Protein AF-A0A447N6I8-F1 (afdb_monomer_lite)

pLDDT: mean 85.53, std 15.96, range [39.09, 96.62]

Structure (mmCIF, N/CA/C/O backbone):
data_AF-A0A447N6I8-F1
#
_entry.id   AF-A0A447N6I8-F1
#
loop_
_atom_site.group_PDB
_atom_site.id
_atom_site.type_symbol
_atom_site.label_atom_id
_atom_site.label_alt_id
_atom_site.label_comp_id
_atom_site.label_asym_id
_atom_site.label_entity_id
_atom_site.label_seq_id
_atom_site.pdbx_PDB_ins_code
_atom_site.Cartn_x
_atom_site.Cartn_y
_atom_site.Cartn_z
_atom_site.occupancy
_atom_site.B_iso_or_equiv
_atom_site.auth_seq_id
_atom_site.auth_comp_id
_atom_site.auth_asym_id
_atom_site.auth_atom_id
_atom_site.pdbx_PDB_model_num
ATOM 1 N N . MET A 1 1 ? -17.449 14.087 14.836 1.00 39.22 1 MET A N 1
ATOM 2 C CA . MET A 1 1 ? -16.410 13.743 13.846 1.00 39.22 1 MET A CA 1
ATOM 3 C C . MET A 1 1 ? -17.134 13.462 12.538 1.00 39.22 1 MET A C 1
ATOM 5 O O . MET A 1 1 ? -17.920 12.527 12.500 1.00 39.22 1 MET A O 1
ATOM 9 N N . LEU A 1 2 ? -17.010 14.335 11.536 1.00 39.09 2 LEU A N 1
ATOM 10 C CA . LEU A 1 2 ? -17.622 14.114 10.220 1.00 39.09 2 LEU A CA 1
ATOM 11 C C . LEU A 1 2 ? -16.821 13.008 9.522 1.00 39.09 2 LEU A C 1
ATOM 13 O O . LEU A 1 2 ? -15.698 13.250 9.087 1.00 39.09 2 LEU A O 1
ATOM 17 N N . ARG A 1 3 ? -17.363 11.788 9.486 1.00 53.78 3 ARG A N 1
ATOM 18 C CA . ARG A 1 3 ? -16.830 10.699 8.663 1.00 53.78 3 ARG A CA 1
ATOM 19 C C . ARG A 1 3 ? -17.330 10.913 7.241 1.00 53.78 3 ARG A C 1
ATOM 21 O O . ARG A 1 3 ? -18.524 10.812 6.978 1.00 53.78 3 ARG A O 1
ATOM 28 N N . GLN A 1 4 ? -16.428 11.298 6.351 1.00 55.66 4 GLN A N 1
ATOM 29 C CA . GLN A 1 4 ? -16.673 11.230 4.917 1.00 55.66 4 GLN A CA 1
ATOM 30 C C . GLN A 1 4 ? -16.236 9.828 4.486 1.00 55.66 4 GLN A C 1
ATOM 32 O O . GLN A 1 4 ? -15.046 9.577 4.324 1.00 55.66 4 GLN A O 1
ATOM 37 N N . GLU A 1 5 ? -17.191 8.909 4.370 1.00 60.16 5 GLU A N 1
ATOM 38 C CA . GLU A 1 5 ? -16.982 7.573 3.800 1.00 60.16 5 GLU A CA 1
ATOM 39 C C . GLU A 1 5 ? -16.862 7.731 2.275 1.00 60.16 5 GLU A C 1
ATOM 41 O O . GLU A 1 5 ? -17.822 7.541 1.530 1.00 60.16 5 GLU A O 1
ATOM 46 N N . HIS A 1 6 ? -15.711 8.206 1.803 1.00 69.06 6 HIS A N 1
ATOM 47 C CA . HIS A 1 6 ? -15.433 8.329 0.375 1.00 69.06 6 HIS A CA 1
ATOM 48 C C . HIS A 1 6 ? -14.625 7.118 -0.082 1.00 69.06 6 HIS A C 1
ATOM 50 O O . HIS A 1 6 ? -13.408 7.077 0.079 1.00 69.06 6 HIS A O 1
ATOM 56 N N . SER A 1 7 ? -15.313 6.144 -0.679 1.00 74.00 7 SER A N 1
ATOM 57 C CA . SER A 1 7 ? -14.655 5.121 -1.488 1.00 74.00 7 SER A CA 1
ATOM 58 C C . SER A 1 7 ? -14.303 5.724 -2.848 1.00 74.00 7 SER A C 1
ATOM 60 O O . SER A 1 7 ? -15.144 6.338 -3.509 1.00 74.00 7 SER A O 1
ATOM 62 N N . GLY A 1 8 ? -13.042 5.601 -3.247 1.00 89.12 8 GLY A N 1
ATOM 63 C CA . GLY A 1 8 ? -12.528 6.156 -4.490 1.00 89.12 8 GLY A CA 1
ATOM 64 C C . GLY A 1 8 ? -11.169 5.567 -4.838 1.00 89.12 8 GLY A C 1
ATOM 65 O O . GLY A 1 8 ? -10.537 4.901 -4.023 1.00 89.12 8 GLY A O 1
ATOM 66 N N . TYR A 1 9 ? -10.720 5.825 -6.062 1.00 92.12 9 TYR A N 1
ATOM 67 C CA . TYR A 1 9 ? -9.430 5.371 -6.565 1.00 92.12 9 TYR A CA 1
ATOM 68 C C . TYR A 1 9 ? -8.565 6.573 -6.941 1.00 92.12 9 TYR A C 1
ATOM 70 O O . TYR A 1 9 ? -9.025 7.489 -7.626 1.00 92.12 9 TYR A O 1
ATOM 78 N N . ILE A 1 10 ? -7.310 6.563 -6.494 1.00 94.19 10 ILE A N 1
ATOM 79 C CA . ILE A 1 10 ? -6.316 7.594 -6.795 1.00 94.19 10 ILE A CA 1
ATOM 80 C C . ILE A 1 10 ? -5.084 6.901 -7.368 1.00 94.19 10 ILE A C 1
ATOM 82 O O . ILE A 1 10 ? -4.496 6.035 -6.725 1.00 94.19 10 ILE A O 1
ATOM 86 N N . TYR A 1 11 ? -4.670 7.323 -8.561 1.00 94.69 11 TYR A N 1
ATOM 87 C CA . TYR A 1 11 ? -3.410 6.905 -9.162 1.00 94.69 11 TYR A CA 1
ATOM 88 C C . TYR A 1 11 ? -2.361 8.004 -8.990 1.00 94.69 11 TYR A C 1
ATOM 90 O O . TYR A 1 11 ? -2.537 9.124 -9.475 1.00 94.69 11 TYR A O 1
ATOM 98 N N . LEU A 1 12 ? -1.270 7.685 -8.295 1.00 94.12 12 LEU A N 1
ATOM 99 C CA . LEU A 1 12 ? -0.154 8.599 -8.061 1.00 94.12 12 LEU A CA 1
ATOM 100 C C . LEU A 1 12 ? 1.056 8.145 -8.871 1.00 94.12 12 LEU A C 1
ATOM 102 O O . LEU A 1 12 ? 1.606 7.070 -8.639 1.00 94.12 12 LEU A O 1
ATOM 106 N N . TRP A 1 13 ? 1.511 8.998 -9.785 1.00 94.44 13 TRP A N 1
ATOM 107 C CA . TRP A 1 13 ? 2.726 8.769 -10.558 1.00 94.44 13 TRP A CA 1
ATOM 108 C C . TRP A 1 13 ? 3.731 9.880 -10.287 1.00 94.44 13 TRP A C 1
ATOM 110 O O . TRP A 1 13 ? 3.377 11.048 -10.123 1.00 94.44 13 TRP A O 1
ATOM 120 N N . ALA A 1 14 ? 5.001 9.505 -10.226 1.00 92.62 14 ALA A N 1
ATOM 121 C CA . ALA A 1 14 ? 6.100 10.436 -10.072 1.00 92.62 14 ALA A CA 1
ATOM 122 C C . ALA A 1 14 ? 7.404 9.754 -10.485 1.00 92.62 14 ALA A C 1
ATOM 124 O O . ALA A 1 14 ? 7.463 8.534 -10.636 1.00 92.62 14 ALA A O 1
ATOM 125 N N . ARG A 1 15 ? 8.461 10.551 -10.645 1.00 92.75 15 ARG A N 1
ATOM 126 C CA . ARG A 1 15 ? 9.817 10.025 -10.822 1.00 92.75 15 ARG A CA 1
ATOM 127 C C . ARG A 1 15 ? 10.329 9.400 -9.522 1.00 92.75 15 ARG A C 1
ATOM 129 O O . ARG A 1 15 ? 9.811 9.669 -8.437 1.00 92.75 15 ARG A O 1
ATOM 136 N N . GLU A 1 16 ? 11.383 8.601 -9.644 1.00 89.44 16 GLU A N 1
ATOM 137 C CA . GLU A 1 16 ? 12.084 8.022 -8.500 1.00 89.44 16 GLU A CA 1
ATOM 138 C C . GLU A 1 16 ? 12.503 9.098 -7.483 1.00 89.44 16 GLU A C 1
ATOM 140 O O . GLU A 1 16 ? 12.894 10.208 -7.849 1.00 89.44 16 GLU A O 1
ATOM 145 N N . GLY A 1 17 ? 12.367 8.779 -6.194 1.00 91.25 17 GLY A N 1
ATOM 146 C CA . GLY A 1 17 ? 12.692 9.693 -5.095 1.00 91.25 17 GLY A CA 1
ATOM 147 C C . GLY A 1 17 ? 11.629 10.750 -4.768 1.00 91.25 17 GLY A C 1
ATOM 148 O O . GLY A 1 17 ? 11.810 11.500 -3.815 1.00 91.25 17 GLY A O 1
ATOM 149 N N . ALA A 1 18 ? 10.495 10.801 -5.475 1.00 94.12 18 ALA A N 1
ATOM 150 C CA . ALA A 1 18 ? 9.436 11.787 -5.214 1.00 94.12 18 ALA A CA 1
ATOM 151 C C . ALA A 1 18 ? 8.537 11.479 -3.994 1.00 94.12 18 ALA A C 1
ATOM 153 O O . ALA A 1 18 ? 7.604 12.227 -3.715 1.00 94.12 18 ALA A O 1
ATOM 154 N N . GLY A 1 19 ? 8.786 10.381 -3.270 1.00 94.62 19 GLY A N 1
ATOM 155 C CA . GLY A 1 19 ? 8.075 10.069 -2.024 1.00 94.62 19 GLY A CA 1
ATOM 156 C C . GLY A 1 19 ? 6.701 9.406 -2.183 1.00 94.62 19 GLY A C 1
ATOM 157 O O . GLY A 1 19 ? 5.897 9.488 -1.259 1.00 94.62 19 GLY A O 1
ATOM 158 N N . ARG A 1 20 ? 6.426 8.711 -3.300 1.00 95.62 20 ARG A N 1
ATOM 159 C CA . ARG A 1 20 ? 5.168 7.954 -3.512 1.00 95.62 20 ARG A CA 1
ATOM 160 C C . ARG A 1 20 ? 4.872 6.999 -2.347 1.00 95.62 20 ARG A C 1
ATOM 162 O O . ARG A 1 20 ? 3.858 7.150 -1.672 1.00 95.62 20 ARG A O 1
ATOM 169 N N . SER A 1 21 ? 5.818 6.114 -2.031 1.00 95.12 21 SER A N 1
ATOM 170 C CA . SER A 1 21 ? 5.708 5.161 -0.920 1.00 95.12 21 SER A CA 1
ATOM 171 C C . SER A 1 21 ? 5.583 5.857 0.440 1.00 95.12 21 SER A C 1
ATOM 173 O O . SER A 1 21 ? 4.923 5.349 1.340 1.00 95.12 21 SER A O 1
ATOM 175 N N . HIS A 1 22 ? 6.172 7.050 0.601 1.00 96.19 22 HIS A N 1
ATOM 176 C CA . HIS A 1 22 ? 6.035 7.834 1.831 1.00 96.19 22 HIS A CA 1
ATOM 177 C C . HIS A 1 22 ? 4.594 8.316 2.025 1.00 96.19 22 HIS A C 1
ATOM 179 O O . HIS A 1 22 ? 4.062 8.214 3.126 1.00 96.19 22 HIS A O 1
ATOM 185 N N . LEU A 1 23 ? 3.945 8.796 0.960 1.00 96.31 23 LEU A N 1
ATOM 186 C CA . LEU A 1 23 ? 2.542 9.202 1.005 1.00 96.31 23 LEU A CA 1
ATOM 187 C C . LEU A 1 23 ? 1.628 8.005 1.291 1.00 96.31 23 LEU A C 1
ATOM 189 O O . LEU A 1 23 ? 0.743 8.113 2.137 1.00 96.31 23 LEU A O 1
ATOM 193 N N . LEU A 1 24 ? 1.880 6.853 0.660 1.00 96.38 24 LEU A N 1
ATOM 194 C CA . LEU A 1 24 ? 1.131 5.622 0.933 1.00 96.38 24 LEU A CA 1
ATOM 195 C C . LEU A 1 24 ? 1.280 5.175 2.397 1.00 96.38 24 LEU A C 1
ATOM 197 O O . LEU A 1 24 ? 0.281 4.885 3.052 1.00 96.38 24 LEU A O 1
ATOM 201 N N . HIS A 1 25 ? 2.500 5.187 2.948 1.00 96.62 25 HIS A N 1
ATOM 202 C CA . HIS A 1 25 ? 2.722 4.895 4.367 1.00 96.62 25 HIS A CA 1
ATOM 203 C C . HIS A 1 25 ? 2.039 5.910 5.289 1.00 96.62 25 HIS A C 1
ATOM 205 O O . HIS A 1 25 ? 1.463 5.508 6.297 1.00 96.62 25 HIS A O 1
ATOM 211 N N . ALA A 1 26 ? 2.069 7.203 4.955 1.00 96.31 26 ALA A N 1
ATOM 212 C CA . ALA A 1 26 ? 1.384 8.232 5.730 1.00 96.31 26 ALA A CA 1
ATOM 213 C C . ALA A 1 26 ? -0.138 8.008 5.746 1.00 96.31 26 ALA A C 1
ATOM 215 O O . ALA A 1 26 ? -0.752 8.098 6.806 1.00 96.31 26 ALA A O 1
ATOM 216 N N . ALA A 1 27 ? -0.736 7.638 4.608 1.00 94.44 27 ALA A N 1
ATOM 217 C CA . ALA A 1 27 ? -2.156 7.300 4.517 1.00 94.44 27 ALA A CA 1
ATOM 218 C C . ALA A 1 27 ? -2.513 6.053 5.345 1.00 94.44 27 ALA A C 1
ATOM 220 O O . ALA A 1 27 ? -3.473 6.078 6.117 1.00 94.44 27 ALA A O 1
ATOM 221 N N . CYS A 1 28 ? -1.708 4.988 5.252 1.00 95.62 28 CYS A N 1
ATOM 222 C CA . CYS A 1 28 ? -1.879 3.793 6.079 1.00 95.62 28 CYS A CA 1
ATOM 223 C C . CYS A 1 28 ? -1.768 4.118 7.574 1.00 95.62 28 CYS A C 1
ATOM 225 O O . CYS A 1 28 ? -2.587 3.649 8.364 1.00 95.62 28 CYS A O 1
ATOM 227 N N . ALA A 1 29 ? -0.782 4.929 7.966 1.00 96.31 29 ALA A N 1
ATOM 228 C CA . ALA A 1 29 ? -0.563 5.317 9.354 1.00 96.31 29 ALA A CA 1
ATOM 229 C C . ALA A 1 29 ? -1.731 6.145 9.903 1.00 96.31 29 ALA A C 1
ATOM 231 O O . ALA A 1 29 ? -2.168 5.894 11.023 1.00 96.31 29 ALA A O 1
ATOM 232 N N . GLU A 1 30 ? -2.261 7.082 9.117 1.00 95.25 30 GLU A N 1
ATOM 233 C CA . GLU A 1 30 ? -3.382 7.940 9.512 1.00 95.25 30 GLU A CA 1
ATOM 234 C C . GLU A 1 30 ? -4.643 7.131 9.845 1.00 95.25 30 GLU 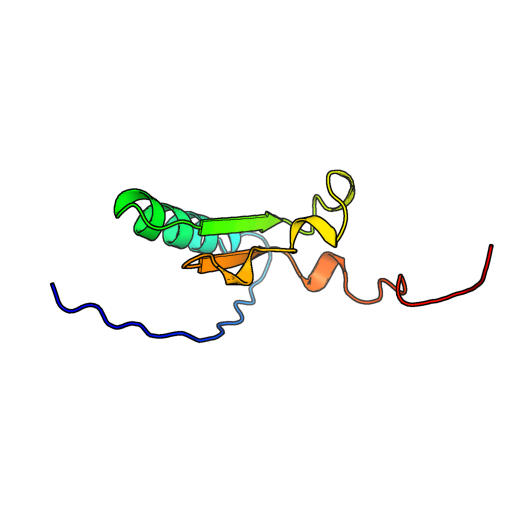A C 1
ATOM 236 O O . GLU A 1 30 ? -5.303 7.393 10.849 1.00 95.25 30 GLU A O 1
ATOM 241 N N . LEU A 1 31 ? -4.967 6.124 9.030 1.00 93.50 31 LEU A N 1
ATOM 242 C CA . LEU A 1 31 ? -6.121 5.249 9.258 1.00 93.50 31 LEU A CA 1
ATOM 243 C C . LEU A 1 31 ? -5.852 4.202 10.347 1.00 93.50 31 LEU A C 1
ATOM 245 O O . LEU A 1 31 ? -6.686 4.005 11.230 1.00 93.50 31 LEU A O 1
ATOM 249 N N . SER A 1 32 ? -4.650 3.620 10.376 1.00 94.75 32 SER A N 1
ATOM 250 C CA . SER A 1 32 ? -4.239 2.698 11.447 1.00 94.75 32 SER A CA 1
ATOM 251 C C . SER A 1 32 ? -4.331 3.349 12.829 1.00 94.75 32 SER A C 1
ATOM 253 O O . SER A 1 32 ? -4.823 2.738 13.775 1.00 94.75 32 SER A O 1
ATOM 255 N N . GLN A 1 33 ? -3.911 4.613 12.959 1.00 95.81 33 GLN A N 1
ATOM 256 C CA . GLN A 1 33 ? -3.996 5.372 14.215 1.00 95.81 33 GLN A CA 1
ATOM 257 C C . GLN A 1 33 ? -5.437 5.591 14.689 1.00 95.81 33 GLN A C 1
ATOM 259 O O . GLN A 1 33 ? -5.672 5.811 15.876 1.00 95.81 33 GLN A O 1
ATOM 264 N N . ARG A 1 34 ? -6.408 5.519 13.775 1.00 92.75 34 ARG A N 1
ATOM 265 C CA . ARG A 1 34 ? -7.842 5.646 14.060 1.00 92.75 34 ARG A CA 1
ATOM 266 C C . ARG A 1 34 ? -8.507 4.293 14.342 1.00 92.75 34 ARG A C 1
ATOM 268 O O . ARG A 1 34 ? -9.690 4.270 14.673 1.00 92.75 34 ARG A O 1
ATOM 275 N N . GLY A 1 35 ? -7.745 3.196 14.271 1.00 94.19 35 GLY A N 1
ATOM 276 C CA . GLY A 1 35 ? -8.211 1.826 14.489 1.00 94.19 35 GLY A CA 1
ATOM 277 C C . GLY A 1 35 ? -8.781 1.148 13.241 1.00 94.19 35 GLY A C 1
ATOM 278 O O . GLY A 1 35 ? -9.339 0.060 13.357 1.00 94.19 35 GLY A O 1
ATOM 279 N N . ASP A 1 36 ? -8.650 1.771 12.070 1.00 94.94 36 ASP A N 1
ATOM 280 C CA . ASP A 1 36 ? -9.126 1.207 10.812 1.00 94.94 36 ASP A CA 1
ATOM 281 C C . ASP A 1 36 ? -8.124 0.176 10.269 1.00 94.94 36 ASP A C 1
ATOM 283 O O . ASP A 1 36 ? -6.905 0.349 10.366 1.00 94.94 36 ASP A O 1
ATOM 287 N N . ALA A 1 37 ? -8.635 -0.905 9.678 1.00 95.06 37 ALA A N 1
ATOM 288 C CA . ALA A 1 37 ? -7.801 -1.919 9.045 1.00 95.06 37 ALA A CA 1
ATOM 289 C C . ALA A 1 37 ? -7.304 -1.418 7.680 1.00 95.06 37 ALA A C 1
ATOM 291 O O . ALA A 1 37 ? -8.095 -0.960 6.853 1.00 95.06 37 ALA A O 1
ATOM 292 N N . VAL A 1 38 ? -5.997 -1.522 7.436 1.00 96.44 38 VAL A N 1
ATOM 293 C CA . VAL A 1 38 ? -5.349 -1.068 6.197 1.00 96.44 38 VAL A CA 1
ATOM 294 C C . VAL A 1 38 ? -4.406 -2.127 5.648 1.00 96.44 38 VAL A C 1
ATOM 296 O O . VAL A 1 38 ? -3.847 -2.923 6.402 1.00 96.44 38 VAL A O 1
ATOM 299 N N . GLY A 1 39 ? -4.193 -2.106 4.337 1.00 95.50 39 GLY A N 1
ATOM 300 C CA . GLY A 1 39 ? -3.285 -3.008 3.640 1.00 95.50 39 GLY A CA 1
ATOM 301 C C . GLY A 1 39 ? -2.300 -2.250 2.759 1.00 95.50 39 GLY A C 1
ATOM 302 O O . GLY A 1 39 ? -2.660 -1.266 2.116 1.00 95.50 39 GLY A O 1
ATOM 303 N N . TYR A 1 40 ? -1.052 -2.710 2.720 1.00 95.69 40 TYR A N 1
A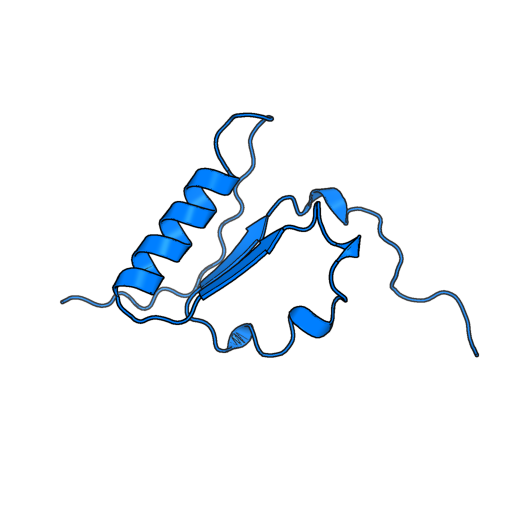TOM 304 C CA . TYR A 1 40 ? 0.005 -2.143 1.884 1.00 95.69 40 TYR A CA 1
ATOM 305 C C . TYR A 1 40 ? 0.705 -3.259 1.109 1.00 95.69 40 TYR A C 1
ATOM 307 O O . TYR A 1 40 ? 1.228 -4.192 1.718 1.00 95.69 40 TYR A O 1
ATOM 315 N N . VAL A 1 41 ? 0.728 -3.152 -0.219 1.00 95.19 41 VAL A N 1
ATOM 316 C CA . VAL A 1 41 ? 1.248 -4.181 -1.126 1.00 95.19 41 VAL A CA 1
ATOM 317 C C . VAL A 1 41 ? 2.355 -3.588 -2.005 1.00 95.19 41 VAL A C 1
ATOM 319 O O . VAL A 1 41 ? 2.061 -2.881 -2.972 1.00 95.19 41 VAL A O 1
ATOM 322 N N . PRO A 1 42 ? 3.633 -3.852 -1.684 1.00 94.38 42 PRO A N 1
ATOM 323 C CA . PRO A 1 42 ? 4.772 -3.424 -2.493 1.00 94.38 42 PRO A CA 1
ATOM 324 C C . PRO A 1 42 ? 5.054 -4.420 -3.627 1.00 94.38 42 PRO A C 1
ATOM 326 O O . PRO A 1 42 ? 5.602 -5.500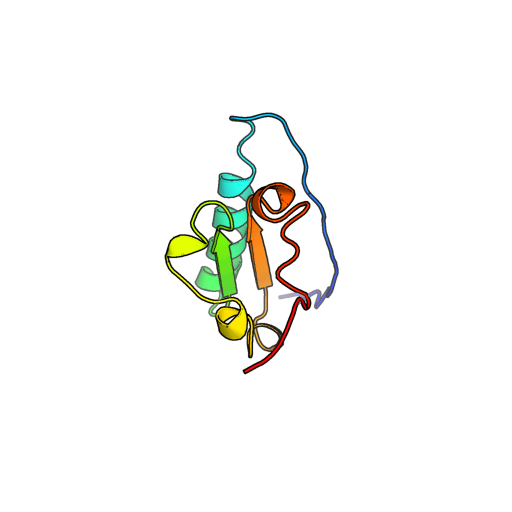 -3.390 1.00 94.38 42 PRO A O 1
ATOM 329 N N . LEU A 1 43 ? 4.709 -4.075 -4.871 1.00 92.56 43 LEU A N 1
ATOM 330 C CA . LEU A 1 43 ? 4.850 -4.986 -6.019 1.00 92.56 43 LEU A CA 1
ATOM 331 C C . LEU A 1 43 ? 6.297 -5.160 -6.515 1.00 92.56 43 LEU A C 1
ATOM 333 O O . LEU A 1 43 ? 6.603 -6.130 -7.212 1.00 92.56 43 LEU A O 1
ATOM 337 N N . ASP A 1 44 ? 7.220 -4.302 -6.082 1.00 90.19 44 ASP A N 1
ATOM 338 C CA . ASP A 1 44 ? 8.671 -4.489 -6.227 1.00 90.19 44 ASP A CA 1
ATOM 339 C C . ASP A 1 44 ? 9.198 -5.674 -5.397 1.00 90.19 44 ASP A C 1
ATOM 341 O O . ASP A 1 44 ? 10.276 -6.204 -5.665 1.00 90.19 44 ASP A O 1
ATOM 345 N N . LYS A 1 45 ? 8.415 -6.136 -4.414 1.00 87.56 45 LYS A N 1
ATOM 346 C CA . LYS A 1 45 ? 8.715 -7.270 -3.529 1.00 87.56 45 LYS A CA 1
ATOM 347 C C . LYS A 1 45 ? 7.814 -8.478 -3.790 1.00 87.56 45 LYS A C 1
ATOM 349 O O . LYS A 1 45 ? 7.694 -9.347 -2.929 1.00 87.56 45 LYS A O 1
ATOM 354 N N . ARG A 1 46 ? 7.211 -8.575 -4.977 1.00 80.31 46 ARG A N 1
ATOM 355 C CA . ARG A 1 46 ? 6.270 -9.656 -5.319 1.00 80.31 46 ARG A CA 1
ATOM 356 C C . ARG A 1 46 ? 6.844 -11.071 -5.236 1.00 80.31 46 ARG A C 1
ATOM 358 O O . ARG A 1 46 ? 6.092 -12.016 -5.127 1.00 80.31 46 ARG A O 1
ATOM 365 N N . THR A 1 47 ? 8.164 -11.255 -5.223 1.00 82.75 47 THR A N 1
ATOM 366 C CA . THR A 1 47 ? 8.773 -12.581 -4.995 1.00 82.75 47 THR A CA 1
ATOM 367 C C . THR A 1 47 ? 8.502 -13.147 -3.597 1.00 82.75 47 THR A C 1
ATOM 369 O O . THR A 1 47 ? 8.783 -14.315 -3.349 1.00 82.75 47 THR A O 1
ATOM 372 N N . TRP A 1 48 ? 8.013 -12.323 -2.667 1.00 84.19 48 TRP A N 1
ATOM 373 C CA . TRP A 1 48 ? 7.780 -12.695 -1.272 1.00 84.19 4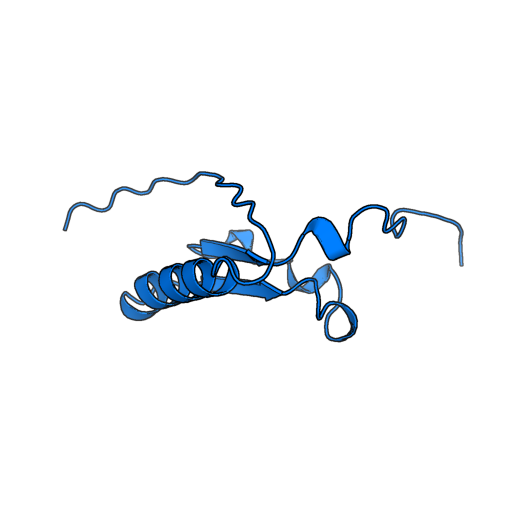8 TRP A CA 1
ATOM 374 C C . TRP A 1 48 ? 6.323 -13.056 -0.962 1.00 84.19 48 TRP A C 1
ATOM 376 O O . TRP A 1 48 ? 6.038 -13.468 0.160 1.00 84.19 48 TRP A O 1
ATOM 386 N N . PHE A 1 49 ? 5.407 -12.895 -1.917 1.00 84.00 49 PHE A N 1
ATOM 387 C CA . PHE A 1 49 ? 3.988 -13.199 -1.747 1.00 84.00 49 PHE A CA 1
ATOM 388 C C . PHE A 1 49 ? 3.358 -13.619 -3.075 1.00 84.00 49 PHE A C 1
ATOM 390 O O . PHE A 1 49 ? 3.885 -13.343 -4.145 1.00 84.00 49 PHE A O 1
ATOM 397 N N . VAL A 1 50 ? 2.223 -14.302 -3.003 1.00 88.50 50 VAL A N 1
ATOM 398 C CA . VAL A 1 50 ? 1.459 -14.739 -4.176 1.00 88.50 50 VAL A CA 1
ATOM 399 C C . VAL A 1 50 ? 0.253 -13.811 -4.391 1.00 88.50 50 VAL A C 1
ATOM 401 O O . VAL A 1 50 ? -0.140 -13.137 -3.434 1.00 88.50 50 VAL A O 1
ATOM 404 N N . PRO A 1 51 ? -0.317 -13.713 -5.608 1.00 88.69 51 PRO A N 1
ATOM 405 C CA . PRO A 1 51 ? -1.448 -12.824 -5.897 1.00 88.69 51 PRO A CA 1
ATOM 406 C C . PRO A 1 51 ? -2.644 -12.983 -4.947 1.00 88.69 51 PRO A C 1
ATOM 408 O O . PRO A 1 51 ? -3.303 -11.998 -4.629 1.00 88.69 51 PRO A O 1
ATOM 411 N N . GLU A 1 52 ? -2.863 -14.188 -4.424 1.00 91.62 52 GLU A N 1
ATOM 412 C CA . GLU A 1 52 ? -3.918 -14.545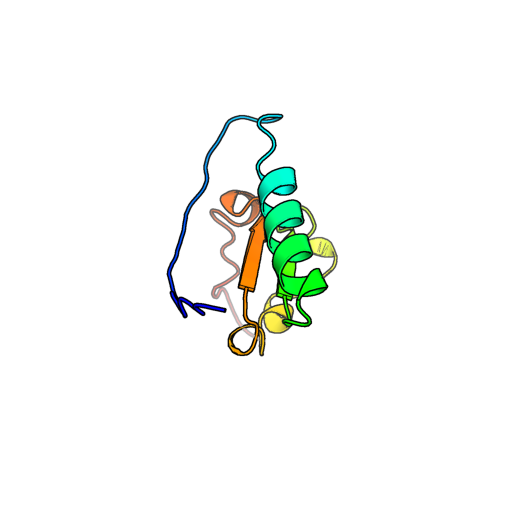 -3.468 1.00 91.62 52 GLU A CA 1
ATOM 413 C C . GLU A 1 52 ? -3.799 -13.792 -2.131 1.00 91.62 52 GLU A C 1
ATOM 415 O O . GLU A 1 52 ? -4.738 -13.772 -1.344 1.00 91.62 52 GLU A O 1
ATOM 420 N N . VAL A 1 53 ? -2.676 -13.113 -1.857 1.00 89.94 53 VAL A N 1
ATOM 421 C CA . VAL A 1 53 ? -2.562 -12.192 -0.710 1.00 89.94 53 VAL A CA 1
ATOM 422 C C . VAL A 1 53 ? -3.561 -11.030 -0.785 1.00 89.94 53 VAL A C 1
ATOM 424 O O . VAL A 1 53 ? -3.845 -10.399 0.231 1.00 89.94 53 VAL A O 1
ATOM 427 N N . LEU A 1 54 ? -4.063 -10.727 -1.987 1.00 91.50 54 LEU A N 1
ATOM 428 C CA . LEU A 1 54 ? -5.055 -9.682 -2.217 1.00 91.50 54 LEU A CA 1
ATOM 429 C C . LEU A 1 54 ? -6.474 -10.113 -1.820 1.00 91.50 54 LEU A C 1
ATOM 431 O O . LEU A 1 54 ? -7.336 -9.248 -1.651 1.00 91.50 54 LEU A O 1
ATOM 435 N N . ASP A 1 55 ? -6.716 -11.412 -1.637 1.00 94.12 55 ASP A N 1
ATOM 436 C CA . ASP A 1 55 ? -8.031 -11.933 -1.277 1.00 94.12 55 ASP A CA 1
ATOM 437 C C . ASP A 1 55 ? -8.424 -11.471 0.136 1.00 94.12 55 ASP A C 1
ATOM 439 O O . ASP A 1 55 ? -7.676 -11.624 1.106 1.00 94.12 55 ASP A O 1
ATOM 443 N N . GLY A 1 56 ? -9.619 -10.890 0.272 1.00 93.00 56 GLY A N 1
ATOM 444 C CA . GLY A 1 56 ? -10.125 -10.344 1.532 1.00 93.00 56 GLY A CA 1
ATOM 445 C C . GLY A 1 56 ? -9.678 -8.907 1.819 1.00 93.00 56 GLY A C 1
ATOM 446 O O . GLY A 1 56 ? -10.148 -8.306 2.792 1.00 93.00 56 GLY A O 1
ATOM 447 N N . MET A 1 57 ? -8.812 -8.314 0.986 1.00 94.94 57 MET A N 1
ATOM 448 C CA . MET A 1 57 ? -8.407 -6.912 1.134 1.00 94.94 57 MET A CA 1
ATOM 449 C C . MET A 1 57 ? -9.540 -5.924 0.815 1.00 94.94 57 MET A C 1
ATOM 451 O O . MET A 1 57 ? -9.479 -4.773 1.242 1.00 94.94 57 MET A O 1
ATOM 455 N N . GLU A 1 58 ? -10.605 -6.356 0.136 1.00 92.19 58 GLU A N 1
ATOM 456 C CA . GLU A 1 58 ? -11.822 -5.573 -0.111 1.00 92.19 58 GLU A CA 1
ATOM 457 C C . GLU A 1 58 ? -12.583 -5.191 1.170 1.00 92.19 58 GLU A C 1
ATOM 459 O O . GLU A 1 58 ? -13.417 -4.286 1.150 1.00 92.19 58 GLU A O 1
ATOM 464 N N . HIS A 1 59 ? -12.300 -5.865 2.288 1.00 93.25 59 HIS A N 1
ATOM 465 C CA . HIS A 1 59 ? -12.863 -5.544 3.600 1.00 93.25 59 HIS A CA 1
ATOM 466 C C . HIS A 1 59 ? -12.065 -4.476 4.364 1.00 93.25 59 HIS A C 1
ATOM 468 O O . HIS A 1 59 ? -12.491 -4.051 5.439 1.00 93.25 59 HIS A O 1
ATOM 474 N N . LEU A 1 60 ? -10.910 -4.054 3.844 1.00 94.00 60 LEU A N 1
ATOM 475 C CA . LEU A 1 60 ? -10.064 -3.039 4.465 1.00 94.00 60 LEU A CA 1
ATOM 476 C C . LEU A 1 60 ? -10.574 -1.633 4.140 1.00 94.00 60 LEU A C 1
ATOM 478 O O . LEU A 1 60 ? -11.093 -1.369 3.058 1.00 94.00 60 LEU A O 1
ATOM 482 N N . SER A 1 61 ? -10.353 -0.697 5.060 1.00 93.88 61 SER A N 1
ATOM 483 C CA . SER A 1 61 ? -10.715 0.711 4.863 1.00 93.88 61 SER A CA 1
ATOM 484 C C . SER A 1 61 ? -9.804 1.412 3.846 1.00 93.88 61 SER A C 1
ATOM 486 O O . SER A 1 61 ? -10.181 2.437 3.281 1.00 93.88 61 SER A O 1
ATOM 488 N N . LEU A 1 62 ? -8.594 0.883 3.622 1.00 94.62 62 LEU A N 1
ATOM 489 C CA . LEU A 1 62 ? -7.640 1.364 2.623 1.00 94.62 62 LEU A CA 1
ATOM 490 C C . LEU A 1 62 ? -6.731 0.232 2.146 1.00 94.62 62 LEU A C 1
ATOM 492 O O . LEU A 1 62 ? -6.161 -0.503 2.955 1.00 94.62 62 LEU A O 1
ATOM 496 N N . VAL A 1 63 ? -6.527 0.176 0.832 1.00 95.88 63 VAL A N 1
ATOM 497 C CA . VAL A 1 63 ? -5.535 -0.678 0.180 1.00 95.88 63 VAL A CA 1
ATOM 498 C C . VAL A 1 63 ? -4.581 0.203 -0.619 1.00 95.88 63 VAL A C 1
ATOM 500 O O . VAL A 1 63 ? -4.986 0.896 -1.550 1.00 95.88 63 VAL A O 1
ATOM 503 N N . CYS A 1 64 ? -3.305 0.171 -0.253 1.00 96.38 64 CYS A N 1
ATOM 504 C CA . CYS A 1 64 ? -2.230 0.859 -0.954 1.00 96.38 64 CYS A CA 1
ATOM 505 C C . CYS A 1 64 ? -1.458 -0.142 -1.815 1.00 96.38 64 CYS A C 1
ATOM 507 O O . CYS A 1 64 ? -0.842 -1.064 -1.282 1.00 96.38 64 CYS A O 1
ATOM 509 N N . ILE A 1 65 ? -1.454 0.069 -3.130 1.00 95.44 65 ILE A N 1
ATOM 510 C CA . ILE A 1 65 ? -0.641 -0.697 -4.082 1.00 95.44 65 ILE A CA 1
ATOM 511 C C . ILE A 1 65 ? 0.534 0.183 -4.507 1.00 95.44 65 ILE A C 1
ATOM 513 O O . ILE A 1 65 ? 0.318 1.255 -5.074 1.00 95.44 65 ILE A O 1
ATOM 517 N N . ASP A 1 66 ? 1.762 -0.248 -4.223 1.00 95.31 66 ASP A N 1
ATOM 518 C CA . ASP A 1 66 ? 2.975 0.494 -4.579 1.00 95.31 66 ASP A CA 1
ATOM 519 C C . ASP A 1 66 ? 3.715 -0.164 -5.747 1.00 95.31 66 ASP A C 1
ATOM 521 O O . ASP A 1 66 ? 3.704 -1.387 -5.898 1.00 95.31 66 ASP A O 1
ATOM 525 N N . ASN A 1 67 ? 4.378 0.666 -6.557 1.00 93.50 67 ASN A N 1
ATOM 526 C CA . ASN A 1 67 ? 5.185 0.260 -7.712 1.00 93.50 67 ASN A CA 1
ATOM 527 C C . ASN A 1 67 ? 4.448 -0.673 -8.703 1.00 93.50 67 ASN A C 1
ATOM 529 O O . ASN A 1 67 ? 4.984 -1.694 -9.131 1.00 93.50 67 ASN A O 1
ATOM 533 N N . ILE A 1 68 ? 3.209 -0.332 -9.083 1.00 92.62 68 ILE A N 1
ATOM 534 C CA . ILE A 1 68 ? 2.375 -1.133 -10.006 1.00 92.62 68 ILE A CA 1
ATOM 535 C C . ILE A 1 68 ? 2.998 -1.342 -11.392 1.00 92.62 68 ILE A C 1
ATOM 537 O O . ILE A 1 68 ? 2.688 -2.311 -12.078 1.00 92.62 68 ILE A O 1
ATOM 541 N N . GLU A 1 69 ? 3.939 -0.490 -11.787 1.00 91.50 69 GLU A N 1
ATOM 542 C CA . GLU A 1 69 ? 4.771 -0.696 -12.969 1.00 91.50 69 GLU A CA 1
ATOM 543 C C . GLU A 1 69 ? 5.544 -2.029 -12.947 1.00 91.50 69 GLU A C 1
ATOM 545 O O . GLU A 1 69 ? 5.847 -2.569 -14.007 1.00 91.50 69 GLU A O 1
ATOM 550 N N . CYS A 1 70 ? 5.826 -2.602 -11.770 1.00 90.62 70 CYS A N 1
ATOM 551 C CA . CYS A 1 70 ? 6.583 -3.847 -11.631 1.00 90.62 70 CYS A CA 1
ATOM 552 C C . CYS A 1 70 ? 5.869 -5.080 -12.202 1.00 90.62 70 CYS A C 1
ATOM 554 O O . CYS A 1 70 ? 6.548 -6.070 -12.479 1.00 90.62 70 CYS A O 1
ATOM 556 N N . VAL A 1 71 ? 4.544 -5.034 -12.360 1.00 89.19 71 VAL A N 1
ATOM 557 C CA . VAL A 1 71 ? 3.728 -6.126 -12.928 1.00 89.19 71 VAL A CA 1
ATOM 558 C C . VAL A 1 71 ? 3.245 -5.822 -14.350 1.00 89.19 71 VAL A C 1
ATOM 560 O O . VAL A 1 71 ? 2.483 -6.591 -14.931 1.00 89.19 71 VAL A O 1
ATOM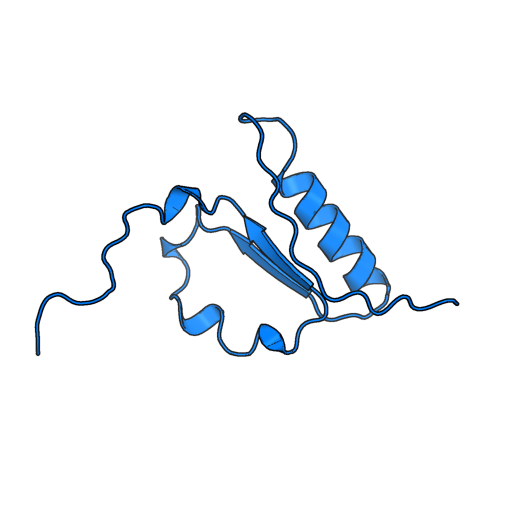 563 N N . ALA A 1 72 ? 3.669 -4.701 -14.942 1.00 88.56 72 ALA A N 1
ATOM 564 C CA . ALA A 1 72 ? 3.325 -4.385 -16.321 1.00 88.56 72 ALA A CA 1
ATOM 565 C C . ALA A 1 72 ? 3.954 -5.418 -17.274 1.00 88.56 72 ALA A C 1
ATOM 567 O O . ALA A 1 72 ? 5.173 -5.576 -17.304 1.00 88.56 72 ALA A O 1
ATOM 568 N N . GLY A 1 73 ? 3.120 -6.103 -18.060 1.00 86.38 73 GLY A N 1
ATOM 569 C CA . GLY A 1 73 ? 3.568 -7.176 -18.957 1.00 86.38 73 GLY A CA 1
ATOM 570 C C . GLY A 1 73 ? 3.850 -8.509 -18.257 1.00 86.38 73 GLY A C 1
ATOM 571 O O . GLY A 1 73 ? 4.455 -9.384 -18.866 1.00 86.38 73 GLY A O 1
ATOM 572 N N . ASP A 1 74 ? 3.437 -8.674 -16.997 1.00 81.62 74 ASP A N 1
ATOM 573 C CA . ASP A 1 74 ? 3.445 -9.973 -16.324 1.00 81.62 74 ASP A CA 1
ATOM 574 C C . ASP A 1 74 ? 2.281 -10.823 -16.881 1.00 81.62 74 ASP A C 1
ATOM 576 O O . ASP A 1 74 ? 1.117 -10.615 -16.542 1.00 81.62 74 ASP A O 1
ATOM 580 N N . GLU A 1 75 ? 2.587 -11.730 -17.815 1.00 67.50 75 GLU A N 1
ATOM 581 C CA . GLU A 1 75 ? 1.619 -12.588 -18.524 1.00 67.50 75 GLU A CA 1
ATOM 582 C C . GLU A 1 75 ? 1.208 -13.830 -17.716 1.00 67.50 75 GLU A C 1
ATOM 584 O O . GLU A 1 75 ? 0.852 -14.861 -18.278 1.00 67.50 75 GLU A O 1
ATOM 589 N N . THR A 1 76 ? 1.190 -13.757 -16.385 1.00 61.09 76 THR A N 1
ATOM 590 C CA . THR A 1 76 ? 0.711 -14.862 -15.529 1.00 61.09 76 THR A CA 1
ATOM 591 C C . THR A 1 76 ? -0.783 -15.193 -15.702 1.00 61.09 76 THR A C 1
ATOM 593 O O . THR A 1 76 ? -1.316 -16.064 -15.017 1.00 61.09 76 THR A O 1
ATOM 596 N N . VAL A 1 77 ? -1.458 -14.592 -16.687 1.00 53.19 77 VAL A N 1
ATOM 597 C CA . VAL A 1 77 ? -2.761 -15.028 -17.193 1.00 53.19 77 VAL A CA 1
ATOM 598 C C . VAL A 1 77 ? -2.566 -15.973 -18.391 1.00 53.19 77 VAL A C 1
ATOM 600 O O . VAL A 1 77 ? -2.713 -15.578 -19.541 1.00 53.19 77 VAL A O 1
ATOM 603 N N . GLY A 1 78 ? -2.291 -17.245 -18.089 1.00 52.16 78 GLY A N 1
ATOM 604 C CA . GLY A 1 78 ? -2.647 -18.394 -18.929 1.00 52.16 78 GLY A CA 1
ATOM 605 C C . GLY A 1 78 ? -1.755 -18.714 -20.133 1.00 52.16 78 GLY A C 1
ATOM 606 O O . GLY A 1 78 ? -2.138 -18.443 -21.266 1.00 52.16 78 GLY A O 1
ATOM 607 N N . ASP A 1 79 ? -0.680 -19.470 -19.901 1.00 45.75 79 ASP A N 1
ATOM 608 C CA . ASP A 1 79 ? -0.194 -20.461 -20.870 1.00 45.75 79 ASP A CA 1
ATOM 609 C C . ASP A 1 79 ? -0.081 -21.824 -20.163 1.00 45.75 79 ASP A C 1
ATOM 611 O O . ASP A 1 79 ? 0.757 -22.018 -19.290 1.00 45.75 79 ASP A O 1
ATOM 615 N N . GLY A 1 80 ? -1.010 -22.724 -20.502 1.00 46.69 80 GLY A N 1
ATOM 616 C CA . GLY A 1 80 ? -0.808 -24.178 -20.528 1.00 46.69 80 GLY A CA 1
ATOM 617 C C . GLY A 1 80 ? -0.554 -24.958 -19.227 1.00 46.69 80 GLY A C 1
ATOM 618 O O . GLY A 1 80 ? 0.584 -25.136 -18.820 1.00 46.69 80 GLY A O 1
ATOM 619 N N . ASP A 1 81 ? -1.626 -25.567 -18.708 1.00 47.03 81 ASP A N 1
ATOM 620 C CA . ASP A 1 81 ? -1.773 -27.034 -18.573 1.00 47.03 81 ASP A CA 1
ATOM 621 C C . ASP A 1 81 ? -0.697 -27.833 -17.790 1.00 47.03 81 ASP A C 1
ATOM 623 O O . ASP A 1 81 ? 0.386 -28.102 -18.308 1.00 47.03 81 ASP A O 1
ATOM 627 N N . LEU A 1 82 ? -1.057 -28.288 -16.576 1.00 44.50 82 LEU A N 1
ATOM 628 C CA . LEU A 1 82 ? -1.050 -29.695 -16.110 1.00 44.50 82 LEU A CA 1
ATOM 629 C C . LEU A 1 82 ? -1.888 -29.848 -14.825 1.00 44.50 82 LEU A C 1
ATOM 631 O O . LEU A 1 82 ? -1.699 -29.037 -13.890 1.00 44.50 82 LEU A O 1
#

InterPro domains:
  IPR027417 P-loop containing nucleoside triphosphate hydrolase [G3DSA:3.40.50.300] (1-79)
  IPR027417 P-loop containing nucleoside triphosphate hydrolase [SSF52540] (8-76)

Organism: Salmonella enterica I (NCBI:txid59201)

Foldseek 3Di:
DDDPLDDDDDDDDDDPPPCLVVVVVVVCVVQVVVVFFEEEAELVVCVVDDPCVCPPRVVGSYYHYHPPVSCVVVPPPDDDDD

Secondary structure (DSSP, 8-state):
---------------TTS-HHHHHHHHHHHHHTTT--EEEEEGGGGGGS-GGGGTTGGGSSEEEEE-GGGGTT---S-----

Sequence (82 aa):
MLRQEHSGYIYLWAREGAGRSHLLHAACAELSQRGDAVGYVPLDKRTWFVPEVLDGMEHLSLVCIDNIECVAGDETVGDGDL

Radius of gyration: 15.21 Å; chains: 1; bounding box: 30×44×35 Å